Protein AF-A0A4W5KWQ2-F1 (afdb_monomer)

Mean predicted aligned error: 5.6 Å

pLDDT: mean 91.11, std 8.32, range [48.5, 98.12]

Nearest PDB structures (foldseek):
  5lzb-assembly1_r  TM=2.976E-01  e=5.178E+00  Escherichia coli

Foldseek 3Di:
DVVPDDDDPDDDDPVDCVVCVCQADPVRDGDPNNVVVVVVVVVVVVVVVVVVVVVDDPPPPDCVRDDVVVVD

Radius of gyration: 18.52 Å; Cα contacts (8 Å, |Δi|>4): 30; chains: 1; bounding box: 39×33×42 Å

Structure (mmCIF, N/CA/C/O backbone):
data_AF-A0A4W5KWQ2-F1
#
_entry.id   AF-A0A4W5KWQ2-F1
#
loop_
_atom_site.group_PDB
_atom_site.id
_atom_site.type_symbol
_atom_site.label_atom_id
_atom_site.label_alt_id
_atom_site.label_comp_id
_atom_site.label_asym_id
_atom_site.label_entity_id
_atom_site.label_seq_id
_atom_site.pdbx_PDB_ins_code
_atom_site.Cartn_x
_atom_site.Cartn_y
_atom_site.Cartn_z
_atom_site.occupancy
_atom_site.B_iso_or_equiv
_atom_site.auth_seq_id
_atom_site.auth_comp_id
_atom_site.auth_asym_id
_atom_site.auth_atom_id
_atom_site.pdbx_PDB_model_num
ATOM 1 N N . MET A 1 1 ? -13.456 -22.199 -7.449 1.00 66.75 1 MET A N 1
ATOM 2 C CA . MET A 1 1 ? -12.984 -20.927 -6.862 1.00 66.75 1 MET A CA 1
ATOM 3 C C . MET A 1 1 ? -12.027 -21.205 -5.699 1.00 66.75 1 MET A C 1
ATOM 5 O O . MET A 1 1 ? -10.919 -20.690 -5.724 1.00 66.75 1 MET A O 1
ATOM 9 N N . ASP A 1 2 ? -12.366 -22.112 -4.777 1.00 77.56 2 ASP A N 1
ATOM 10 C CA . ASP A 1 2 ? -11.616 -22.342 -3.520 1.00 77.56 2 ASP A CA 1
ATOM 11 C C . ASP A 1 2 ? -10.195 -22.914 -3.650 1.00 77.56 2 ASP A C 1
ATOM 13 O O . ASP A 1 2 ? -9.414 -22.841 -2.711 1.00 77.56 2 ASP A O 1
ATOM 17 N N . GLN A 1 3 ? -9.819 -23.468 -4.807 1.00 89.38 3 GLN A N 1
ATOM 18 C CA . GLN A 1 3 ? -8.476 -24.035 -5.008 1.00 89.38 3 GLN A CA 1
ATOM 19 C C . GLN A 1 3 ? -7.379 -22.973 -5.194 1.00 89.38 3 GLN A C 1
ATOM 21 O O . GLN A 1 3 ? -6.201 -23.301 -5.092 1.00 89.38 3 GLN A O 1
ATOM 26 N N . ARG A 1 4 ? -7.744 -21.720 -5.507 1.00 93.62 4 ARG A N 1
ATOM 27 C CA . ARG A 1 4 ? -6.788 -20.625 -5.768 1.00 93.62 4 ARG A CA 1
ATOM 28 C C . ARG A 1 4 ? -6.719 -19.590 -4.645 1.00 93.62 4 ARG A C 1
ATOM 30 O O . ARG A 1 4 ? -5.926 -18.662 -4.747 1.00 93.62 4 ARG A O 1
ATOM 37 N N . ALA A 1 5 ? -7.544 -19.729 -3.610 1.00 92.88 5 ALA A N 1
ATOM 38 C CA . ALA A 1 5 ? -7.637 -18.776 -2.513 1.00 92.88 5 ALA A CA 1
ATOM 39 C C . ALA A 1 5 ? -7.230 -19.431 -1.193 1.00 92.88 5 ALA A C 1
ATOM 41 O O . ALA A 1 5 ? -7.518 -20.602 -0.944 1.00 92.88 5 ALA A O 1
ATOM 42 N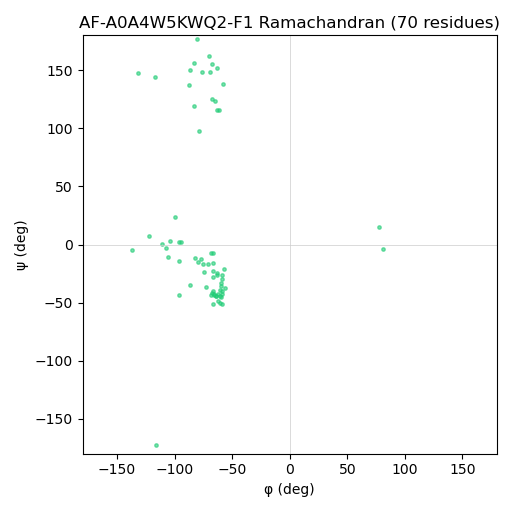 N . TRP A 1 6 ? -6.569 -18.664 -0.332 1.00 92.69 6 TRP A N 1
ATOM 43 C CA . TRP A 1 6 ? -6.343 -19.081 1.046 1.00 92.69 6 TRP A CA 1
ATOM 44 C C . TRP A 1 6 ? -7.630 -18.913 1.854 1.00 92.69 6 TRP A C 1
ATOM 46 O O . TRP A 1 6 ? -8.434 -18.021 1.581 1.00 92.69 6 TRP A O 1
ATOM 56 N N . LYS A 1 7 ? -7.832 -19.774 2.860 1.00 94.38 7 LYS A N 1
ATOM 57 C CA . LYS A 1 7 ? -8.945 -19.608 3.802 1.00 94.38 7 LYS A CA 1
ATOM 58 C C . LYS A 1 7 ? -8.726 -18.317 4.584 1.00 94.38 7 LYS A C 1
ATOM 60 O O . LYS A 1 7 ? -7.680 -18.179 5.213 1.00 94.38 7 LYS A O 1
ATOM 65 N N . ASN A 1 8 ? -9.699 -17.409 4.542 1.00 94.12 8 ASN A N 1
ATOM 66 C CA . ASN A 1 8 ? -9.639 -16.146 5.271 1.00 94.12 8 ASN A CA 1
ATOM 67 C C . ASN A 1 8 ? -9.557 -16.421 6.788 1.00 94.12 8 ASN A C 1
ATOM 69 O O . ASN A 1 8 ? -10.497 -17.006 7.330 1.00 94.12 8 ASN A O 1
ATOM 73 N N . PRO A 1 9 ? -8.457 -16.048 7.470 1.00 95.69 9 PRO A N 1
ATOM 74 C CA . PRO A 1 9 ? -8.334 -16.232 8.913 1.00 95.69 9 PRO A CA 1
ATOM 75 C C . PRO A 1 9 ? -9.010 -15.109 9.713 1.00 95.69 9 PRO A C 1
ATOM 77 O O . PRO A 1 9 ? -9.136 -15.227 10.929 1.00 95.69 9 PRO A O 1
ATOM 80 N N . TYR A 1 10 ? -9.400 -14.012 9.061 1.00 92.81 10 TYR A N 1
ATOM 81 C CA . TYR A 1 10 ? -9.937 -12.827 9.716 1.00 92.81 10 TYR A CA 1
ATOM 82 C C . TYR A 1 10 ? -11.448 -12.948 9.903 1.00 92.81 10 TYR A C 1
ATOM 84 O O . TYR A 1 10 ? -12.161 -13.383 8.998 1.00 92.81 10 TYR A O 1
ATOM 92 N N . ALA A 1 11 ? -11.924 -12.556 11.085 1.00 92.25 11 ALA A N 1
ATOM 93 C CA . ALA A 1 11 ? -13.348 -12.455 11.361 1.00 92.25 11 ALA A CA 1
ATOM 94 C C . ALA A 1 11 ? -13.969 -11.294 10.573 1.00 92.25 11 ALA A C 1
ATOM 96 O O . ALA A 1 11 ? -13.317 -10.273 10.340 1.00 92.25 11 ALA A O 1
ATOM 97 N N . ASP A 1 12 ? -15.236 -11.451 10.196 1.00 93.69 12 ASP A N 1
ATOM 98 C CA . ASP A 1 12 ? -16.002 -10.370 9.586 1.00 93.69 12 ASP A CA 1
ATOM 99 C C . ASP A 1 12 ? -16.267 -9.250 10.597 1.00 93.69 12 ASP A C 1
ATOM 101 O O . ASP A 1 12 ? -16.302 -9.462 11.813 1.00 93.69 12 ASP A O 1
ATOM 105 N N . TYR A 1 13 ? -16.482 -8.043 10.077 1.00 91.88 13 TYR A N 1
ATOM 106 C CA . TYR A 1 13 ? -16.865 -6.906 10.899 1.00 91.88 13 TYR A CA 1
ATOM 107 C C . TYR A 1 13 ? -18.275 -7.101 11.469 1.00 91.88 13 TYR A C 1
ATOM 109 O O . TYR A 1 13 ? -19.241 -7.297 10.734 1.00 91.88 13 TYR A O 1
ATOM 117 N N . ASP A 1 14 ? -18.391 -7.006 12.790 1.00 91.00 14 ASP A N 1
ATOM 118 C CA . ASP A 1 14 ? -19.607 -7.275 13.561 1.00 91.00 14 ASP A CA 1
ATOM 119 C C . ASP A 1 14 ? -20.425 -6.012 13.890 1.00 91.00 14 ASP A C 1
ATOM 121 O O . ASP A 1 14 ? -21.444 -6.090 14.577 1.00 91.00 14 ASP A O 1
ATOM 125 N N . GLY A 1 15 ? -19.995 -4.834 13.422 1.00 86.50 15 GLY A N 1
ATOM 126 C CA . GLY A 1 15 ? -20.617 -3.549 13.761 1.00 86.50 15 GLY A CA 1
ATOM 127 C C . GLY A 1 15 ? -20.184 -2.984 15.117 1.00 86.50 15 GLY A C 1
ATOM 128 O O . GLY A 1 15 ? -20.573 -1.867 15.461 1.00 86.50 15 GLY A O 1
ATOM 129 N N . ASN A 1 16 ? -19.373 -3.715 15.888 1.00 89.00 16 ASN A N 1
ATOM 130 C CA . ASN A 1 16 ? -18.859 -3.258 17.170 1.00 89.00 16 ASN A CA 1
ATOM 131 C C . ASN A 1 16 ? -17.619 -2.373 16.948 1.00 89.00 16 ASN A C 1
ATOM 133 O O . ASN A 1 16 ? -16.606 -2.859 16.455 1.00 89.00 16 ASN A O 1
ATOM 137 N N . PRO A 1 17 ? -17.614 -1.090 17.347 1.00 84.31 17 PRO A N 1
ATOM 138 C CA . PRO A 1 17 ? -16.432 -0.238 17.200 1.00 84.31 17 PRO A CA 1
ATOM 139 C C . PRO A 1 17 ? -15.195 -0.781 17.932 1.00 84.31 17 PRO A C 1
ATOM 141 O O . PRO A 1 17 ? -14.070 -0.503 17.526 1.00 84.31 17 PRO A O 1
ATOM 144 N N . ALA A 1 18 ? -15.389 -1.579 18.989 1.00 85.94 18 ALA A N 1
ATOM 145 C CA . ALA A 1 18 ? -14.292 -2.192 19.730 1.00 85.94 18 ALA A CA 1
ATOM 146 C C . ALA A 1 18 ? -13.513 -3.225 18.898 1.00 85.94 18 ALA A C 1
ATOM 148 O O . ALA A 1 18 ? -12.320 -3.397 19.134 1.00 85.94 18 ALA A O 1
ATOM 149 N N . SER A 1 19 ? -14.142 -3.878 17.908 1.00 86.94 19 SER A N 1
ATOM 150 C CA . SER A 1 19 ? -13.469 -4.881 17.066 1.00 86.94 19 SER A CA 1
ATOM 151 C C . SER A 1 19 ? -12.453 -4.262 16.098 1.00 86.94 19 SER A C 1
ATOM 153 O O . SER A 1 19 ? -11.574 -4.960 15.599 1.00 86.94 19 SER A O 1
ATOM 155 N N . VAL A 1 20 ? -12.525 -2.944 15.877 1.00 90.69 20 VAL A N 1
ATOM 156 C CA . VAL A 1 20 ? -11.657 -2.197 14.952 1.00 90.69 20 VAL A CA 1
ATOM 157 C C . VAL A 1 20 ? -10.882 -1.063 15.624 1.00 90.69 20 VAL A C 1
ATOM 159 O O . VAL A 1 20 ? -10.212 -0.296 14.937 1.00 90.69 20 VAL A O 1
ATOM 162 N N . GLN A 1 21 ? -10.942 -0.946 16.953 1.00 90.25 21 GLN A N 1
ATOM 163 C CA . GLN A 1 21 ? -10.383 0.191 17.693 1.00 90.25 21 GLN A CA 1
ATOM 164 C C . GLN A 1 21 ? -8.856 0.316 17.564 1.00 90.25 21 GLN A C 1
ATOM 166 O O . GLN A 1 21 ? -8.312 1.413 17.666 1.00 90.25 21 GLN A O 1
ATOM 171 N N . GLU A 1 22 ? -8.155 -0.792 17.317 1.00 92.31 22 GLU A N 1
ATOM 172 C CA . GLU A 1 22 ? -6.714 -0.773 17.037 1.00 92.31 22 GLU A CA 1
ATOM 173 C C . GLU A 1 22 ? -6.398 -0.261 15.624 1.00 92.31 22 GLU A C 1
ATOM 175 O O . GLU A 1 22 ? -5.305 0.242 15.373 1.00 92.31 22 GLU A O 1
ATOM 180 N N . LEU A 1 23 ? -7.355 -0.361 14.700 1.00 94.62 23 LEU A N 1
ATOM 181 C CA . LEU A 1 23 ? -7.181 -0.030 13.287 1.00 94.62 23 LEU A CA 1
ATOM 182 C C . LEU A 1 23 ? -7.642 1.392 12.976 1.00 94.62 23 LEU A C 1
ATOM 184 O O . LEU A 1 23 ? -6.931 2.121 12.283 1.00 94.62 23 LEU A O 1
ATOM 188 N N . PHE A 1 24 ? -8.798 1.796 13.514 1.00 94.50 24 PHE A N 1
ATOM 189 C CA . PHE A 1 24 ? -9.430 3.081 13.229 1.00 94.50 24 PHE A CA 1
ATOM 190 C C . PHE A 1 24 ? -9.875 3.824 14.494 1.00 94.50 24 PHE A C 1
ATOM 192 O O . PHE A 1 24 ? -10.297 3.224 15.481 1.00 94.50 24 PHE A O 1
ATOM 199 N N . ASP A 1 25 ? -9.817 5.154 14.439 1.00 91.00 25 ASP A N 1
ATOM 200 C CA . ASP A 1 25 ? -10.396 6.039 15.444 1.00 91.00 25 ASP A CA 1
ATOM 201 C C . ASP A 1 25 ? -11.914 6.229 15.249 1.00 91.00 25 ASP A C 1
ATOM 203 O O . ASP A 1 25 ? -12.524 5.749 14.290 1.00 91.00 25 ASP A O 1
ATOM 207 N N . SER A 1 26 ? -12.551 6.968 16.162 1.00 89.12 26 SER A N 1
ATOM 208 C CA . SER A 1 26 ? -13.996 7.234 16.116 1.00 89.12 26 SER A CA 1
ATOM 209 C C . SER A 1 26 ? -14.448 8.097 14.929 1.00 89.12 26 SER A C 1
ATOM 211 O O . SER A 1 26 ? -15.647 8.301 14.754 1.00 89.12 26 SER A O 1
ATOM 213 N N . GLN A 1 27 ? -13.522 8.644 14.138 1.00 90.94 27 GLN A N 1
ATOM 214 C CA . GLN A 1 27 ? -13.788 9.392 12.907 1.00 90.94 27 GLN A CA 1
ATOM 215 C C . GLN A 1 27 ? -13.483 8.558 11.652 1.00 90.94 27 GLN A C 1
ATOM 217 O O . GLN A 1 27 ? -13.606 9.066 10.538 1.00 90.94 27 GLN A O 1
ATOM 222 N N . GLY A 1 28 ? -13.092 7.290 11.819 1.00 90.12 28 GLY A N 1
ATOM 223 C CA . GLY A 1 28 ? -12.734 6.390 10.728 1.00 90.12 28 GLY A CA 1
ATOM 224 C C . GLY A 1 28 ? -11.336 6.631 10.154 1.00 90.12 28 GLY A C 1
ATOM 225 O O . GLY A 1 28 ? -11.038 6.141 9.066 1.00 90.12 28 GLY A O 1
ATOM 226 N N . LYS A 1 29 ? -10.467 7.384 10.841 1.00 95.44 29 LYS A N 1
ATOM 227 C CA . LYS A 1 29 ? -9.062 7.538 10.435 1.00 95.44 29 LYS A CA 1
ATOM 228 C C . LYS A 1 29 ? -8.222 6.409 11.007 1.00 95.44 29 LYS A C 1
ATOM 230 O O . LYS A 1 29 ? -8.519 5.907 12.083 1.00 95.44 29 LYS A O 1
ATOM 235 N N . LEU A 1 30 ? -7.149 6.038 10.309 1.00 96.56 30 LEU A N 1
ATOM 236 C CA . LEU A 1 30 ? -6.193 5.050 10.810 1.00 96.56 30 LEU A CA 1
ATOM 237 C C . LEU A 1 30 ? -5.610 5.507 12.151 1.00 96.56 30 LEU A C 1
ATOM 239 O O . LEU A 1 30 ? -5.240 6.675 12.303 1.00 96.56 30 LEU A O 1
ATOM 243 N N . THR A 1 31 ? -5.477 4.585 13.103 1.00 96.50 31 THR A N 1
ATOM 244 C CA . THR A 1 31 ? -4.732 4.876 14.332 1.00 96.50 31 THR A CA 1
ATOM 245 C C . THR A 1 31 ? -3.266 5.155 13.998 1.00 96.50 31 THR A C 1
ATOM 247 O O . THR A 1 31 ? -2.716 4.632 13.026 1.00 96.50 31 THR A O 1
ATOM 250 N N . ALA A 1 32 ? -2.595 5.969 14.818 1.00 96.19 32 ALA A N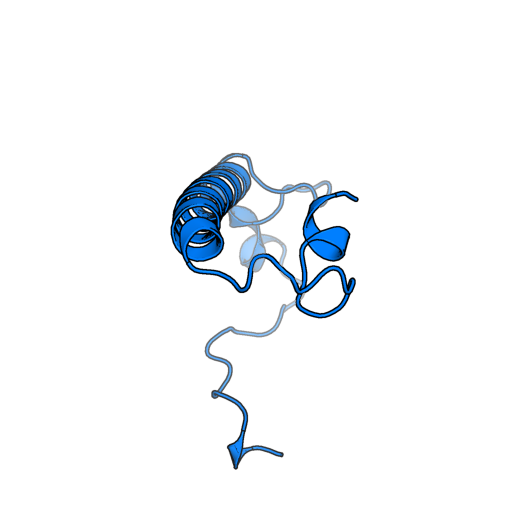 1
ATOM 251 C CA . ALA A 1 32 ? -1.173 6.262 14.624 1.00 96.19 32 ALA A CA 1
ATOM 252 C C . ALA A 1 32 ? -0.303 4.992 14.682 1.00 96.19 32 ALA A C 1
ATOM 254 O O . ALA A 1 32 ? 0.700 4.887 13.980 1.00 96.19 32 ALA A O 1
ATOM 255 N N . GLU A 1 33 ? -0.708 4.021 15.500 1.00 96.44 33 GLU A N 1
ATOM 256 C CA . GLU A 1 33 ? -0.026 2.740 15.663 1.00 96.44 33 GLU A CA 1
ATOM 257 C C . GLU A 1 33 ? -0.118 1.905 14.378 1.00 96.44 33 GLU A C 1
ATOM 259 O O . GLU A 1 33 ? 0.908 1.525 13.807 1.00 96.44 33 GLU A O 1
ATOM 264 N N . PHE A 1 34 ? -1.329 1.731 13.843 1.00 97.38 34 PHE A N 1
ATOM 265 C CA . PHE A 1 34 ? -1.538 1.000 12.599 1.00 97.38 34 PHE A CA 1
ATOM 266 C C . PHE A 1 34 ? -0.929 1.725 11.387 1.00 97.38 34 PHE A C 1
ATOM 268 O O . PHE A 1 34 ? -0.259 1.099 10.565 1.00 97.38 34 PHE A O 1
ATOM 275 N N . ALA A 1 35 ? -1.050 3.055 11.314 1.00 97.69 35 ALA A N 1
ATOM 276 C CA . ALA A 1 35 ? -0.392 3.869 10.289 1.00 97.69 35 ALA A CA 1
ATOM 277 C C . ALA A 1 35 ? 1.144 3.739 10.331 1.00 97.69 35 ALA A C 1
ATOM 279 O O . ALA A 1 35 ? 1.795 3.701 9.282 1.00 97.69 35 ALA A O 1
ATOM 280 N N . GLY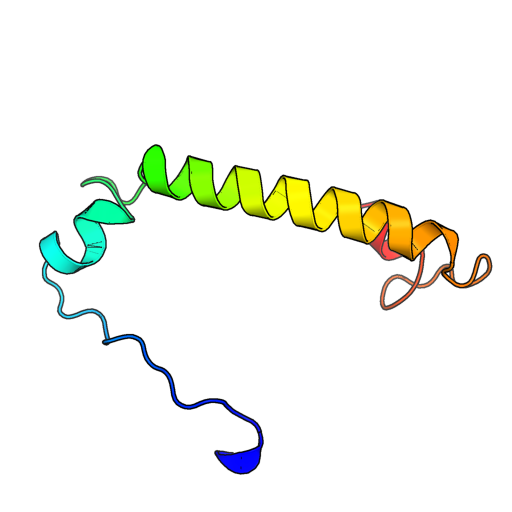 A 1 36 ? 1.726 3.613 11.528 1.00 97.94 36 GLY A N 1
ATOM 281 C CA . GLY A 1 36 ? 3.150 3.342 11.718 1.00 97.94 36 GLY A CA 1
ATOM 282 C C . GLY A 1 36 ? 3.564 1.979 11.160 1.00 97.94 36 GLY A C 1
ATOM 283 O O . GLY A 1 36 ? 4.560 1.887 10.438 1.00 97.94 36 GLY A O 1
ATOM 284 N N . ARG A 1 37 ? 2.774 0.927 11.420 1.00 98.12 37 ARG A N 1
ATOM 285 C CA . ARG A 1 37 ? 3.007 -0.414 10.849 1.00 98.12 37 ARG A CA 1
ATOM 286 C C . ARG A 1 37 ? 2.951 -0.398 9.321 1.00 98.12 37 ARG A C 1
ATOM 288 O O . ARG A 1 37 ? 3.837 -0.967 8.684 1.00 98.12 37 ARG A O 1
ATOM 295 N N . LEU A 1 38 ? 1.957 0.281 8.743 1.00 98.00 38 LEU A N 1
ATOM 296 C CA . LEU A 1 38 ? 1.813 0.424 7.290 1.00 98.00 38 LEU A CA 1
ATOM 297 C C . LEU A 1 38 ? 3.004 1.162 6.676 1.00 98.00 38 LEU A C 1
ATOM 299 O O . LEU A 1 38 ? 3.606 0.668 5.729 1.00 98.00 38 LEU A O 1
ATOM 303 N N . SER A 1 39 ? 3.393 2.296 7.259 1.00 98.12 39 SER A N 1
ATOM 304 C CA . SER A 1 39 ? 4.548 3.075 6.796 1.00 98.12 39 SER A CA 1
ATOM 305 C C . SER A 1 39 ? 5.838 2.251 6.821 1.00 98.12 39 SER A C 1
ATOM 307 O O . SER A 1 39 ? 6.612 2.280 5.869 1.00 98.12 39 SER A O 1
ATOM 309 N N . ASN A 1 40 ? 6.060 1.466 7.880 1.00 98.12 40 ASN A N 1
ATOM 310 C CA . ASN A 1 40 ? 7.224 0.587 7.975 1.00 98.12 40 ASN A CA 1
ATOM 311 C C . ASN A 1 40 ? 7.208 -0.512 6.897 1.00 98.12 40 ASN A C 1
ATOM 313 O O . ASN A 1 40 ? 8.226 -0.760 6.252 1.00 98.12 40 ASN A O 1
ATOM 317 N N . ALA A 1 41 ? 6.054 -1.147 6.671 1.00 98.06 41 ALA A N 1
ATOM 318 C CA . ALA A 1 41 ? 5.908 -2.159 5.628 1.00 98.06 41 ALA A CA 1
ATOM 319 C C . ALA A 1 41 ? 6.153 -1.577 4.225 1.00 98.06 41 ALA A C 1
ATOM 321 O O . ALA A 1 41 ? 6.873 -2.188 3.439 1.00 98.06 41 ALA A O 1
ATOM 322 N N . ILE A 1 42 ? 5.629 -0.379 3.936 1.00 98.12 42 ILE A N 1
ATOM 323 C CA . ILE A 1 42 ? 5.866 0.331 2.670 1.00 98.12 42 ILE A CA 1
ATOM 324 C C . ILE A 1 42 ? 7.364 0.570 2.468 1.00 98.12 42 ILE A C 1
ATOM 326 O O . ILE A 1 42 ? 7.904 0.179 1.439 1.00 98.12 42 ILE A O 1
ATOM 330 N N . SER A 1 43 ? 8.061 1.129 3.461 1.00 97.88 43 SER A N 1
ATOM 331 C CA . SER A 1 43 ? 9.505 1.384 3.362 1.00 97.88 43 SER A CA 1
ATOM 332 C C . SER A 1 43 ? 10.320 0.111 3.114 1.00 97.88 43 SER A C 1
ATOM 334 O O . SER A 1 43 ? 11.264 0.122 2.325 1.00 97.88 43 SER A O 1
ATOM 336 N N . GLN A 1 44 ? 9.960 -1.001 3.762 1.00 97.88 44 GLN A N 1
ATOM 337 C CA . GLN A 1 44 ? 10.628 -2.288 3.542 1.00 97.88 44 GLN A CA 1
ATOM 338 C C . GLN A 1 44 ? 10.393 -2.825 2.127 1.00 97.88 44 GLN A C 1
ATOM 340 O O . GLN A 1 44 ? 11.330 -3.311 1.492 1.00 97.88 44 GLN A O 1
ATOM 345 N N . LEU A 1 45 ? 9.161 -2.724 1.622 1.00 97.88 45 LEU A N 1
ATOM 346 C CA . LEU A 1 45 ? 8.819 -3.170 0.273 1.00 97.88 45 LEU A CA 1
ATOM 347 C C . LEU A 1 45 ? 9.488 -2.307 -0.796 1.00 97.88 45 LEU A C 1
ATOM 349 O O . LEU A 1 45 ? 10.039 -2.870 -1.735 1.00 97.88 45 LEU A O 1
ATOM 353 N N . LEU A 1 46 ? 9.528 -0.983 -0.621 1.00 96.94 46 LEU A N 1
ATOM 354 C CA . LEU A 1 46 ? 10.239 -0.075 -1.527 1.00 96.94 46 LEU A CA 1
ATOM 355 C C . LEU A 1 46 ? 11.730 -0.418 -1.599 1.00 96.94 46 LEU A C 1
ATOM 357 O O . LEU A 1 46 ? 12.273 -0.574 -2.687 1.00 96.94 46 LEU A O 1
ATOM 361 N N . MET A 1 47 ? 12.379 -0.661 -0.456 1.00 96.25 47 MET A N 1
ATOM 362 C CA . MET A 1 47 ? 13.783 -1.087 -0.435 1.00 96.25 47 MET A CA 1
ATOM 363 C C . MET A 1 47 ? 14.002 -2.419 -1.170 1.00 96.25 47 MET A C 1
ATOM 365 O O . MET A 1 47 ? 15.020 -2.616 -1.840 1.00 96.25 47 MET A O 1
ATOM 369 N N . HIS A 1 48 ? 13.074 -3.366 -1.033 1.00 96.12 48 HIS A N 1
ATOM 370 C CA . HIS A 1 48 ? 13.158 -4.638 -1.745 1.00 96.12 48 HIS A CA 1
ATOM 371 C C . HIS A 1 48 ? 12.948 -4.453 -3.254 1.00 96.12 48 HIS A C 1
ATOM 373 O O . HIS A 1 48 ? 13.710 -5.001 -4.051 1.00 96.12 48 HIS A O 1
ATOM 379 N N . MET A 1 49 ? 11.966 -3.637 -3.635 1.00 94.44 49 MET A N 1
ATOM 380 C CA . MET A 1 49 ? 11.627 -3.300 -5.014 1.00 94.44 49 MET A CA 1
ATOM 381 C C . MET A 1 49 ? 12.791 -2.611 -5.727 1.00 94.44 49 MET A C 1
ATOM 383 O O . MET A 1 49 ? 13.230 -3.093 -6.766 1.00 94.44 49 MET A O 1
ATOM 387 N N . GLU A 1 50 ? 13.379 -1.573 -5.128 1.00 94.12 50 GLU A N 1
ATOM 388 C CA . GLU A 1 50 ? 14.550 -0.872 -5.671 1.00 94.12 50 GLU A CA 1
ATOM 389 C C . GLU A 1 50 ? 15.727 -1.820 -5.933 1.00 94.12 50 GLU A C 1
ATOM 391 O O . GLU A 1 50 ? 16.454 -1.685 -6.919 1.00 94.12 50 GLU A O 1
ATOM 396 N N . ASN A 1 51 ? 15.935 -2.808 -5.059 1.00 94.88 51 ASN A N 1
ATOM 397 C CA . ASN A 1 51 ? 16.971 -3.814 -5.270 1.00 94.88 51 ASN A CA 1
ATOM 398 C C . ASN A 1 51 ? 16.607 -4.813 -6.375 1.00 94.88 51 ASN A C 1
ATOM 400 O O . ASN A 1 51 ? 17.494 -5.213 -7.127 1.00 94.88 51 ASN A O 1
ATOM 404 N N . GLY A 1 52 ? 15.333 -5.190 -6.499 1.00 92.75 52 GLY A N 1
ATOM 405 C CA . GLY A 1 52 ? 14.841 -6.054 -7.572 1.00 92.75 52 GLY A CA 1
ATOM 406 C C . GLY A 1 52 ? 14.943 -5.399 -8.952 1.00 92.75 52 GLY A C 1
ATOM 407 O O . GLY A 1 52 ? 15.438 -6.024 -9.893 1.00 92.75 52 GLY A O 1
ATOM 408 N N . LEU A 1 53 ? 14.574 -4.119 -9.054 1.00 92.31 53 LEU A N 1
ATOM 409 C CA . LEU A 1 53 ? 14.594 -3.3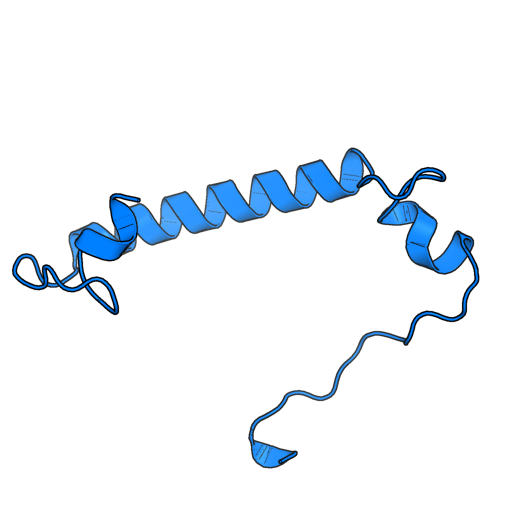37 -10.294 1.00 92.31 53 LEU A CA 1
ATOM 410 C C . LEU A 1 53 ? 15.991 -3.253 -10.923 1.00 92.31 53 LEU A C 1
ATOM 412 O O . LEU A 1 53 ? 16.114 -3.264 -12.143 1.00 92.31 53 LEU A O 1
ATOM 416 N N . LYS A 1 54 ? 17.067 -3.302 -10.125 1.00 92.69 54 LYS A N 1
ATOM 417 C CA . LYS A 1 54 ? 18.453 -3.380 -10.641 1.00 92.69 54 LYS A CA 1
ATOM 418 C C . LYS A 1 54 ? 18.705 -4.582 -11.558 1.00 92.69 54 LYS A C 1
ATOM 420 O O . LYS A 1 54 ? 19.676 -4.575 -12.309 1.00 92.69 54 LYS A O 1
ATOM 425 N N . SER A 1 55 ? 17.875 -5.619 -11.464 1.00 92.38 55 SER A N 1
ATOM 426 C CA . SER A 1 55 ? 17.956 -6.840 -12.272 1.00 92.38 55 SER A CA 1
ATOM 427 C C . SER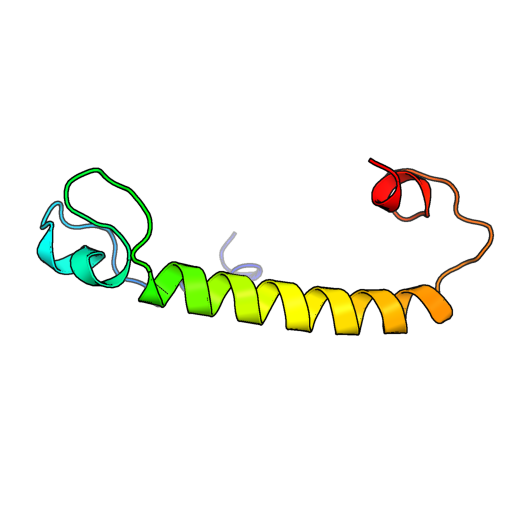 A 1 55 ? 16.809 -7.004 -13.276 1.00 92.38 55 SER A C 1
ATOM 429 O O . SER A 1 55 ? 16.779 -8.006 -13.990 1.00 92.38 55 SER A O 1
ATOM 431 N N . ALA A 1 56 ? 15.877 -6.047 -13.337 1.00 92.31 56 ALA A N 1
ATOM 432 C CA . ALA A 1 56 ? 14.766 -6.058 -14.287 1.00 92.31 56 ALA A CA 1
ATOM 433 C C . ALA A 1 56 ? 15.248 -5.812 -15.730 1.00 92.31 56 ALA A C 1
ATOM 435 O O . ALA A 1 56 ? 16.360 -5.326 -15.949 1.00 92.31 56 ALA A O 1
ATOM 436 N N . ASP A 1 57 ? 14.421 -6.157 -16.727 1.00 91.81 57 ASP A N 1
ATOM 437 C CA . ASP A 1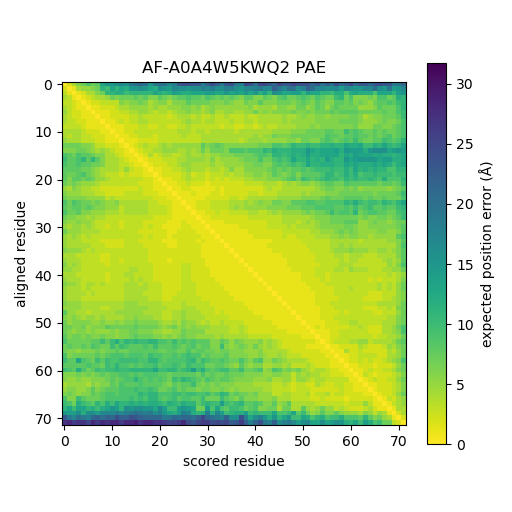 57 ? 14.761 -5.943 -18.139 1.00 91.81 57 ASP A CA 1
ATOM 438 C C . ASP A 1 57 ? 14.915 -4.435 -18.424 1.00 91.81 57 ASP A C 1
ATOM 440 O O . ASP A 1 57 ? 13.939 -3.683 -18.338 1.00 91.81 57 ASP A O 1
ATOM 444 N N . PRO A 1 58 ? 16.114 -3.953 -18.802 1.00 90.31 58 PRO A N 1
ATOM 445 C CA . PRO A 1 58 ? 16.336 -2.532 -19.055 1.00 90.31 58 PRO A CA 1
ATOM 446 C C . PRO A 1 58 ? 15.610 -2.011 -20.306 1.00 90.31 58 PRO A C 1
ATOM 448 O O . PRO A 1 58 ? 15.665 -0.815 -20.579 1.00 90.31 58 PRO A O 1
ATOM 451 N N . ARG A 1 59 ? 14.986 -2.883 -21.110 1.00 91.75 59 ARG A N 1
ATOM 452 C CA . ARG A 1 59 ? 14.308 -2.519 -22.365 1.00 91.75 59 ARG A CA 1
ATOM 453 C C . ARG A 1 59 ? 12.788 -2.528 -22.260 1.00 91.75 59 ARG A C 1
ATOM 455 O O . ARG A 1 59 ? 12.131 -2.086 -23.203 1.00 91.75 59 ARG A O 1
ATOM 462 N N . ASP A 1 60 ? 12.228 -3.052 -21.171 1.00 92.38 60 ASP A N 1
ATOM 463 C CA . ASP A 1 60 ? 10.780 -3.074 -20.986 1.00 92.38 60 ASP A CA 1
ATOM 464 C C . ASP A 1 60 ? 10.290 -1.697 -20.526 1.00 92.38 60 ASP A C 1
ATOM 466 O O . ASP A 1 60 ? 10.348 -1.355 -19.349 1.00 92.38 60 ASP A O 1
ATOM 470 N N . CYS A 1 61 ? 9.805 -0.893 -21.470 1.00 88.31 61 CYS A N 1
ATOM 471 C CA . CYS A 1 61 ? 9.214 0.420 -21.201 1.00 88.31 61 CYS A CA 1
ATOM 472 C C . CYS A 1 61 ? 7.674 0.382 -21.191 1.00 88.31 61 CYS A C 1
ATOM 474 O O . CYS A 1 61 ? 7.030 1.386 -21.491 1.00 88.31 61 CYS 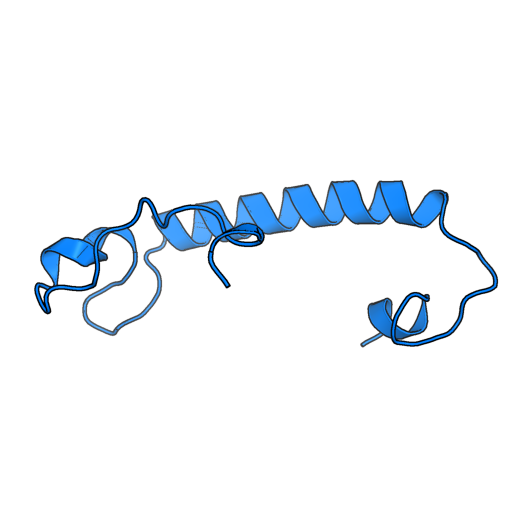A O 1
ATOM 476 N N . THR A 1 62 ? 7.058 -0.775 -20.930 1.00 93.19 62 THR A N 1
ATOM 477 C CA . THR A 1 62 ? 5.594 -0.890 -20.845 1.00 93.19 62 THR A CA 1
ATOM 478 C C . THR A 1 62 ? 5.076 -0.478 -19.464 1.00 93.19 62 THR A C 1
ATOM 480 O O . THR A 1 62 ? 5.801 -0.548 -18.481 1.00 93.19 62 THR A O 1
ATOM 483 N N . GLY A 1 63 ? 3.808 -0.067 -19.357 1.00 91.12 63 GLY A N 1
ATOM 484 C CA . GLY A 1 63 ? 3.202 0.272 -18.057 1.00 91.12 63 GLY A CA 1
ATOM 485 C C . GLY A 1 63 ? 2.740 -0.936 -17.231 1.00 91.12 63 GLY A C 1
ATOM 486 O O . GLY A 1 63 ? 2.459 -0.798 -16.050 1.00 91.12 63 GLY A O 1
ATOM 487 N N . TYR A 1 64 ? 2.627 -2.123 -17.840 1.00 90.50 64 TYR A N 1
ATOM 488 C CA . TYR A 1 64 ? 2.137 -3.324 -17.149 1.00 90.50 64 TYR A CA 1
ATOM 489 C C . TYR A 1 64 ? 3.256 -4.089 -16.426 1.00 90.50 64 TYR A C 1
ATOM 491 O O . TYR A 1 64 ? 3.010 -4.664 -15.368 1.00 90.50 64 TYR A O 1
ATOM 499 N N . THR A 1 65 ? 4.468 -4.111 -16.993 1.00 91.06 65 THR A N 1
ATOM 500 C CA . THR A 1 65 ? 5.626 -4.848 -16.444 1.00 91.06 65 THR A CA 1
ATOM 501 C C . THR A 1 65 ? 6.939 -4.071 -16.478 1.00 91.06 65 THR A C 1
ATOM 503 O O . THR A 1 65 ? 7.942 -4.571 -15.972 1.00 91.06 65 THR A O 1
ATOM 506 N N . GLY A 1 66 ? 6.947 -2.880 -17.075 1.00 89.81 66 GLY A N 1
ATOM 507 C CA . GLY A 1 66 ? 8.149 -2.111 -17.351 1.00 89.81 66 GLY A CA 1
ATOM 508 C C . GLY A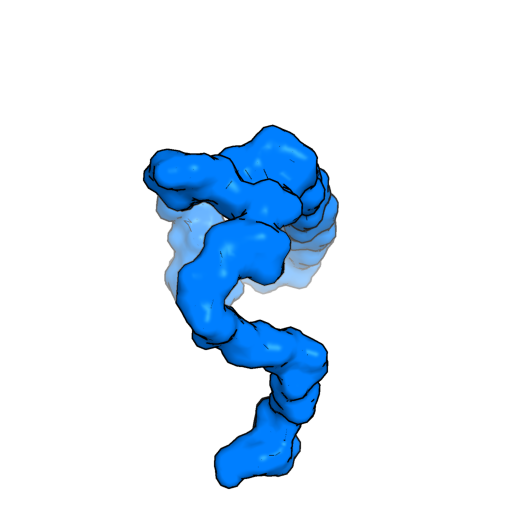 1 66 ? 8.221 -0.780 -16.608 1.00 89.81 66 GLY A C 1
ATOM 509 O O . GLY A 1 66 ? 7.384 -0.439 -15.774 1.00 89.81 66 GLY A O 1
ATOM 510 N N . TRP A 1 67 ? 9.237 0.001 -16.964 1.00 89.94 67 TRP A N 1
ATOM 511 C CA . TRP A 1 67 ? 9.632 1.225 -16.260 1.00 89.94 67 TRP A CA 1
ATOM 512 C C . TRP A 1 67 ? 8.577 2.333 -16.257 1.00 89.94 67 TRP A C 1
ATOM 514 O O . TRP A 1 67 ? 8.565 3.154 -15.348 1.00 89.94 67 TRP A O 1
ATOM 524 N N . ALA A 1 68 ? 7.669 2.349 -17.235 1.00 88.88 68 ALA A N 1
ATOM 525 C CA . ALA A 1 68 ? 6.627 3.372 -17.302 1.00 88.88 68 ALA A CA 1
ATOM 526 C C . ALA A 1 68 ? 5.615 3.265 -16.147 1.00 88.88 68 ALA A C 1
ATOM 528 O O . ALA A 1 68 ? 4.971 4.255 -15.829 1.00 88.88 68 ALA A O 1
ATOM 529 N N . GLY A 1 69 ? 5.475 2.087 -15.522 1.00 82.31 69 GLY A N 1
ATOM 530 C CA . GLY A 1 69 ? 4.621 1.905 -14.342 1.00 82.31 69 GLY A CA 1
ATOM 531 C C . GLY A 1 69 ? 5.224 2.442 -13.038 1.00 82.31 69 GLY A C 1
ATOM 532 O O . GLY A 1 69 ? 4.503 2.553 -12.054 1.00 82.31 69 GLY A O 1
ATOM 533 N N . GLU A 1 70 ? 6.520 2.773 -13.026 1.00 72.12 70 GLU A N 1
ATOM 534 C CA . GLU A 1 70 ? 7.228 3.347 -11.870 1.00 72.12 70 GLU A CA 1
ATOM 535 C C . GLU A 1 70 ? 7.316 4.886 -11.934 1.00 72.12 70 GLU A C 1
ATOM 537 O O . GLU A 1 70 ? 7.668 5.523 -10.944 1.00 72.12 70 GLU A O 1
ATOM 542 N N . GLU A 1 71 ? 7.038 5.495 -13.096 1.00 61.28 71 GLU A N 1
ATOM 543 C CA . GLU A 1 71 ? 7.191 6.943 -13.341 1.00 61.28 71 GLU A CA 1
ATOM 544 C C . GLU A 1 71 ? 5.911 7.779 -13.117 1.00 61.28 71 GLU A C 1
ATOM 546 O O . GLU A 1 71 ? 5.949 8.996 -13.319 1.00 61.28 71 GLU A O 1
ATOM 551 N N . GLU A 1 72 ? 4.800 7.174 -12.680 1.00 48.50 72 GLU A N 1
ATOM 552 C CA . GLU A 1 72 ? 3.530 7.864 -12.360 1.00 48.50 72 GLU A CA 1
ATOM 553 C C . GLU A 1 72 ? 3.206 7.819 -10.858 1.00 48.50 72 GLU A C 1
ATOM 555 O O . GLU A 1 72 ? 2.863 8.891 -1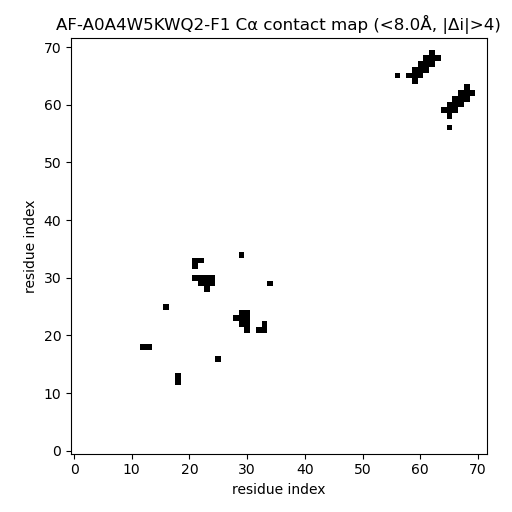0.301 1.00 48.50 72 GLU A O 1
#

Solvent-accessible surface area (backbone atoms only — not comparable to full-atom values): 4662 Å² total; per-residue (Å²): 119,74,90,82,52,80,83,79,86,70,80,79,89,82,84,51,68,78,84,41,50,71,49,28,47,102,85,71,44,67,25,73,68,43,50,48,54,51,52,52,52,51,54,53,50,51,59,50,47,62,60,51,56,78,72,49,71,93,78,43,70,40,63,88,85,22,56,51,56,76,76,118

Secondary structure (DSSP, 8-state):
-TTSSPPP-SPPP-S-GGGGTTTB-TTSPBPHHHHHHHHHHHHHHHHHHHHHHTTS-TT---TTTSGGGT--

Sequence (72 aa):
MDQRAWKNPYADYDGNPASVQELFDSQGKLTAEFAGRLSNAISQLLMHMENGLKSADPRDCTGYTGWAGEEE

Organism: NCBI:txid62062

InterPro domains:
  IPR012341 Six-hairpin glycosidase-like superfamily [G3DSA:1.50.10.10] (1-71)